Protein AF-A0A2T7H7V6-F1 (afdb_monomer_lite)

Structure (mmCIF, N/CA/C/O backbone):
data_AF-A0A2T7H7V6-F1
#
_entry.id   AF-A0A2T7H7V6-F1
#
loop_
_atom_site.group_PDB
_atom_site.id
_atom_site.type_symbol
_atom_site.label_atom_id
_atom_site.label_alt_id
_atom_site.label_comp_id
_atom_site.label_asym_id
_atom_site.label_entity_id
_atom_site.label_seq_id
_atom_site.pdbx_PDB_ins_code
_atom_site.Cartn_x
_atom_site.Cartn_y
_atom_site.Cartn_z
_atom_site.occupancy
_atom_site.B_iso_or_equiv
_atom_site.auth_seq_id
_atom_site.auth_comp_id
_atom_site.auth_asym_id
_atom_site.auth_atom_id
_atom_site.pdbx_PDB_model_num
ATOM 1 N N . MET A 1 1 ? -14.534 -2.360 18.727 1.00 42.75 1 MET A N 1
ATOM 2 C CA . MET A 1 1 ? -13.085 -2.326 18.423 1.00 42.75 1 MET A CA 1
ATOM 3 C C . MET A 1 1 ? -12.922 -2.172 16.922 1.00 42.75 1 MET A C 1
ATOM 5 O O . MET A 1 1 ? -13.410 -3.022 16.190 1.00 42.75 1 MET A O 1
ATOM 9 N N . ILE A 1 2 ? -12.319 -1.079 16.452 1.00 45.00 2 ILE A N 1
ATOM 10 C CA . ILE A 1 2 ? -12.027 -0.902 15.022 1.00 45.00 2 ILE A CA 1
ATOM 11 C C . ILE A 1 2 ? -10.811 -1.780 14.719 1.00 45.00 2 ILE A C 1
ATOM 13 O O . ILE A 1 2 ? -9.711 -1.497 15.195 1.00 45.00 2 ILE A O 1
ATOM 17 N N . SER A 1 3 ? -11.026 -2.883 14.001 1.00 52.53 3 SER A N 1
ATOM 18 C CA . SER A 1 3 ? -9.939 -3.761 13.565 1.00 52.53 3 SER A CA 1
ATOM 19 C C . SER A 1 3 ? -9.105 -3.025 12.529 1.00 52.53 3 SER A C 1
ATOM 21 O O . SER A 1 3 ? -9.615 -2.617 11.487 1.00 52.53 3 SER A O 1
ATOM 23 N N . ILE A 1 4 ? -7.823 -2.836 12.827 1.00 59.38 4 ILE A N 1
ATOM 24 C CA . ILE A 1 4 ? -6.884 -2.247 11.877 1.00 59.38 4 ILE A CA 1
ATOM 25 C C . ILE A 1 4 ? -6.763 -3.224 10.704 1.00 59.38 4 ILE A C 1
ATOM 27 O O . ILE A 1 4 ? -6.508 -4.411 10.938 1.00 59.38 4 ILE A O 1
ATOM 31 N N . PRO A 1 5 ? -6.994 -2.783 9.456 1.00 62.25 5 PRO A N 1
ATOM 32 C CA . PRO A 1 5 ? -6.971 -3.676 8.310 1.00 62.25 5 PRO A CA 1
ATOM 33 C C . PRO A 1 5 ? -5.550 -4.215 8.105 1.00 62.25 5 PRO A C 1
ATOM 35 O O . PRO A 1 5 ? -4.697 -3.565 7.507 1.00 62.25 5 PRO A O 1
ATOM 38 N N . LYS A 1 6 ? -5.310 -5.437 8.601 1.00 67.19 6 LYS A N 1
ATOM 39 C CA . LYS A 1 6 ? -4.060 -6.194 8.414 1.00 67.19 6 LYS A CA 1
ATOM 40 C C . LYS A 1 6 ? 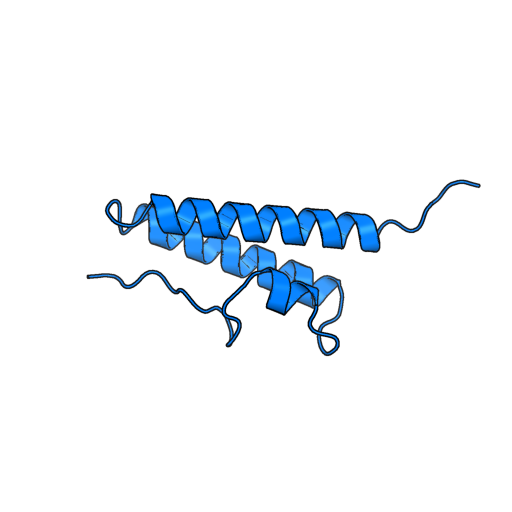-3.839 -6.635 6.964 1.00 67.19 6 LYS A C 1
ATOM 42 O O . LYS A 1 6 ? -2.750 -7.076 6.619 1.00 67.19 6 LYS A O 1
ATOM 47 N N . ARG A 1 7 ? -4.880 -6.555 6.130 1.00 74.88 7 ARG A N 1
ATOM 48 C CA . ARG A 1 7 ? -4.853 -6.931 4.715 1.00 74.88 7 ARG A CA 1
ATOM 49 C C . ARG A 1 7 ? -5.404 -5.787 3.876 1.00 74.88 7 ARG A C 1
ATOM 51 O O . ARG A 1 7 ? -6.404 -5.179 4.254 1.00 74.88 7 ARG A O 1
ATOM 58 N N . PHE A 1 8 ? -4.786 -5.528 2.733 1.00 74.62 8 PHE A N 1
ATOM 59 C CA . PHE A 1 8 ? -5.223 -4.515 1.779 1.00 74.62 8 PHE A CA 1
ATOM 60 C C . PHE A 1 8 ? -5.363 -5.147 0.402 1.00 74.62 8 PHE A C 1
ATOM 62 O O . PHE A 1 8 ? -4.403 -5.711 -0.111 1.00 74.62 8 PHE A O 1
ATOM 69 N N . ALA A 1 9 ? -6.566 -5.091 -0.179 1.00 71.00 9 ALA A N 1
ATOM 70 C CA . ALA A 1 9 ? -6.860 -5.677 -1.491 1.00 71.00 9 ALA A CA 1
ATOM 71 C C . ALA A 1 9 ? -6.414 -7.155 -1.634 1.00 71.00 9 ALA A C 1
ATOM 73 O O . ALA A 1 9 ? -5.945 -7.573 -2.684 1.00 71.00 9 ALA A O 1
ATOM 74 N N . GLY A 1 10 ? -6.518 -7.942 -0.554 1.00 80.25 10 GLY A N 1
ATOM 75 C CA . GLY A 1 10 ? -6.082 -9.347 -0.506 1.00 80.25 10 GLY A CA 1
ATOM 76 C C . GLY A 1 10 ? -4.626 -9.562 -0.071 1.00 80.25 10 GLY A C 1
ATOM 77 O O . GLY A 1 10 ? -4.301 -10.643 0.431 1.00 80.25 10 GLY A O 1
ATOM 78 N N . PHE A 1 11 ? -3.781 -8.531 -0.146 1.00 82.12 11 PHE A N 1
ATOM 79 C CA . PHE A 1 11 ? -2.378 -8.586 0.261 1.00 82.12 11 PHE A CA 1
ATOM 80 C C . PHE A 1 11 ? -2.219 -8.472 1.774 1.00 82.12 11 PHE A C 1
ATOM 82 O O . PHE A 1 11 ? -2.820 -7.609 2.409 1.00 82.12 11 PHE A O 1
ATOM 89 N N . SER A 1 12 ? -1.369 -9.324 2.343 1.00 80.69 12 SER A N 1
ATOM 90 C CA . SER A 1 12 ? -1.045 -9.321 3.776 1.00 80.69 12 SER A CA 1
ATOM 91 C C . SER A 1 12 ? 0.220 -8.518 4.110 1.00 80.69 12 SER A C 1
ATOM 93 O O . SER A 1 12 ? 0.522 -8.327 5.284 1.00 80.69 12 SER A O 1
ATOM 95 N N . SER A 1 13 ? 0.981 -8.063 3.102 1.00 85.25 13 SER A N 1
ATOM 96 C CA . SER A 1 13 ? 2.262 -7.361 3.295 1.00 85.25 13 SER A CA 1
ATOM 97 C C . SER A 1 13 ? 2.594 -6.431 2.125 1.00 85.25 13 SER A C 1
ATOM 99 O O . SER A 1 13 ? 2.284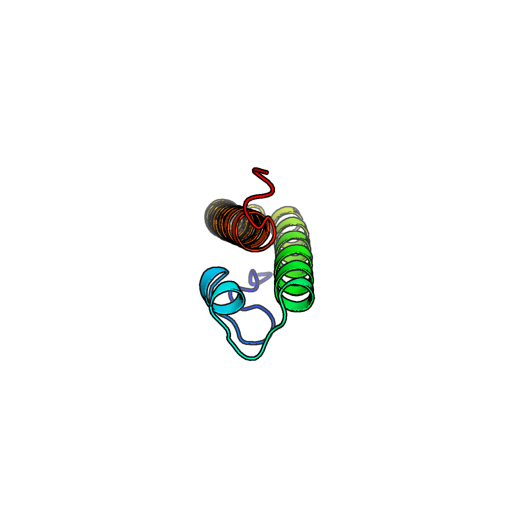 -6.742 0.972 1.00 85.25 13 SER A O 1
ATOM 101 N N . ALA A 1 14 ? 3.291 -5.324 2.401 1.00 88.25 14 ALA A N 1
ATOM 102 C CA . ALA A 1 14 ? 3.741 -4.372 1.377 1.00 88.25 14 ALA A CA 1
ATOM 103 C C . ALA A 1 14 ? 4.690 -5.012 0.349 1.00 88.25 14 ALA A C 1
ATOM 105 O O . ALA A 1 14 ? 4.633 -4.700 -0.840 1.00 88.25 14 ALA A O 1
ATOM 106 N N . GLN A 1 15 ? 5.518 -5.964 0.793 1.00 87.44 15 GLN A N 1
ATOM 107 C CA . GLN A 1 15 ? 6.366 -6.761 -0.094 1.00 87.44 15 GLN A CA 1
ATOM 108 C C . GLN A 1 15 ? 5.561 -7.638 -1.056 1.00 87.44 15 GLN A C 1
ATOM 110 O O . GLN A 1 15 ? 5.993 -7.833 -2.187 1.00 87.44 15 GLN A O 1
ATOM 115 N N . GLY A 1 16 ? 4.387 -8.126 -0.642 1.00 87.88 16 GLY A N 1
ATOM 116 C CA . GLY A 1 16 ? 3.497 -8.888 -1.518 1.00 87.88 16 GLY A CA 1
ATOM 117 C C . GLY A 1 16 ? 3.052 -8.046 -2.710 1.00 87.88 16 GLY A C 1
ATOM 118 O O . GLY A 1 16 ? 3.202 -8.474 -3.844 1.00 87.88 16 GLY A O 1
ATOM 119 N N . VAL A 1 17 ? 2.628 -6.804 -2.456 1.00 88.62 17 VAL A N 1
ATOM 120 C CA . VAL A 1 17 ? 2.281 -5.840 -3.515 1.00 88.62 17 VAL A CA 1
ATOM 121 C C . VAL A 1 17 ? 3.495 -5.528 -4.398 1.00 88.62 17 VAL A C 1
ATOM 123 O O . VAL A 1 17 ? 3.377 -5.468 -5.618 1.00 88.62 17 VAL A O 1
ATOM 126 N N . LEU A 1 18 ? 4.677 -5.336 -3.800 1.00 88.06 18 LEU A N 1
ATOM 127 C CA . LEU A 1 18 ? 5.900 -5.009 -4.539 1.00 88.06 18 LEU A CA 1
ATOM 128 C C . LEU A 1 18 ? 6.352 -6.143 -5.475 1.00 88.06 18 LEU A C 1
ATOM 130 O O . LEU A 1 18 ? 6.765 -5.874 -6.604 1.00 88.06 18 LEU A O 1
ATOM 134 N N . ASN A 1 19 ? 6.273 -7.389 -5.011 1.00 88.00 19 ASN A N 1
ATOM 135 C CA . ASN A 1 19 ? 6.740 -8.570 -5.738 1.00 88.00 19 ASN A CA 1
ATOM 136 C C . ASN A 1 19 ? 5.686 -9.154 -6.685 1.00 88.00 19 ASN A C 1
ATOM 138 O O . ASN A 1 19 ? 6.019 -10.027 -7.480 1.00 88.00 19 ASN A O 1
ATOM 142 N N . ASP A 1 20 ? 4.443 -8.673 -6.632 1.00 88.56 20 ASP A N 1
ATOM 143 C CA . ASP A 1 20 ? 3.369 -9.155 -7.493 1.00 88.56 20 ASP A CA 1
ATOM 144 C C . ASP A 1 20 ? 3.681 -8.860 -8.978 1.00 88.56 20 ASP A C 1
ATOM 146 O O . ASP A 1 20 ? 3.830 -7.691 -9.352 1.00 88.56 20 ASP A O 1
ATOM 150 N N . PRO A 1 21 ? 3.819 -9.879 -9.846 1.00 86.81 21 PRO A N 1
ATOM 151 C CA . PRO A 1 21 ? 4.133 -9.673 -11.258 1.00 86.81 21 PRO A CA 1
ATOM 152 C C . PRO A 1 21 ? 2.921 -9.223 -12.089 1.00 86.81 21 PRO A C 1
ATOM 154 O O . PRO A 1 21 ? 3.106 -8.733 -13.200 1.00 86.81 21 PRO A O 1
ATOM 157 N N . SER A 1 22 ? 1.695 -9.365 -11.575 1.00 89.50 22 SER A N 1
ATOM 158 C CA . SER A 1 22 ? 0.464 -8.931 -12.250 1.00 89.50 22 SER A CA 1
ATOM 159 C C . SER A 1 22 ? 0.233 -7.420 -12.162 1.00 89.50 22 SER A C 1
ATOM 161 O O . SER A 1 22 ? -0.555 -6.870 -12.930 1.00 89.50 22 SER A O 1
ATOM 163 N N . LEU A 1 23 ? 0.939 -6.733 -11.256 1.00 87.94 23 LEU A N 1
ATOM 164 C CA . LEU A 1 23 ? 0.835 -5.290 -11.064 1.00 87.94 23 LEU A CA 1
ATOM 165 C C . LEU A 1 23 ? 1.964 -4.535 -11.780 1.00 87.94 23 LEU A C 1
ATOM 167 O O . LEU A 1 23 ? 3.152 -4.811 -11.597 1.00 87.94 23 LEU A O 1
ATOM 171 N N . SER A 1 24 ? 1.603 -3.492 -12.525 1.00 90.00 24 SER A N 1
ATOM 172 C CA . SER A 1 24 ? 2.556 -2.524 -13.069 1.00 90.00 24 SER A CA 1
ATOM 173 C C . SER A 1 24 ? 3.172 -1.655 -11.967 1.00 90.00 24 SER A C 1
ATOM 175 O O . SER A 1 24 ? 2.632 -1.528 -10.866 1.00 90.00 24 SER A O 1
ATOM 177 N N . ALA A 1 25 ? 4.302 -1.001 -12.253 1.00 88.38 25 ALA A N 1
ATOM 178 C CA . ALA A 1 25 ? 4.966 -0.136 -11.276 1.00 88.38 25 ALA A CA 1
ATOM 179 C C . ALA A 1 25 ? 4.049 0.992 -10.757 1.00 88.38 25 ALA A C 1
ATOM 181 O O . ALA A 1 25 ? 4.038 1.276 -9.559 1.00 88.38 25 ALA A O 1
ATOM 182 N N . ASP A 1 26 ? 3.233 1.603 -11.617 1.00 88.44 26 ASP A N 1
ATOM 183 C CA . ASP A 1 26 ? 2.278 2.634 -11.195 1.00 88.44 26 ASP A CA 1
ATOM 184 C C . ASP A 1 26 ? 1.099 2.060 -10.396 1.00 88.44 26 ASP A C 1
ATOM 186 O O . ASP A 1 26 ? 0.659 2.684 -9.424 1.00 88.44 26 ASP A O 1
ATOM 190 N N . GLN A 1 27 ? 0.641 0.841 -10.709 1.00 90.06 27 GLN A N 1
ATOM 191 C CA . GLN A 1 27 ? -0.364 0.137 -9.902 1.00 90.06 27 GLN A CA 1
ATOM 192 C C . GLN A 1 27 ? 0.172 -0.200 -8.506 1.00 90.06 27 GLN A C 1
ATOM 194 O O . GLN A 1 27 ? -0.492 0.094 -7.511 1.00 90.06 27 GLN A O 1
ATOM 199 N N . LYS A 1 28 ? 1.402 -0.722 -8.410 1.00 91.69 28 LYS A N 1
ATOM 200 C CA . LYS A 1 28 ? 2.091 -0.985 -7.134 1.00 91.69 28 LYS A CA 1
ATOM 201 C C . LYS A 1 28 ? 2.209 0.281 -6.300 1.00 91.69 28 LYS A C 1
ATOM 203 O O . LYS A 1 28 ? 1.869 0.284 -5.119 1.00 91.69 28 LYS A O 1
ATOM 208 N N . ARG A 1 29 ? 2.642 1.383 -6.920 1.00 91.56 29 ARG A N 1
ATOM 209 C CA . ARG A 1 29 ? 2.776 2.682 -6.249 1.00 91.56 29 ARG A CA 1
ATOM 210 C C . ARG A 1 29 ? 1.437 3.169 -5.706 1.00 91.56 29 ARG A C 1
ATOM 212 O O . ARG A 1 29 ? 1.365 3.584 -4.552 1.00 91.56 29 ARG A O 1
ATOM 219 N N . THR A 1 30 ? 0.394 3.109 -6.528 1.00 91.75 30 THR A N 1
ATOM 220 C CA . THR A 1 30 ? -0.954 3.550 -6.158 1.00 91.75 30 THR A CA 1
ATOM 221 C C . THR A 1 30 ? -1.504 2.706 -5.012 1.00 91.75 30 THR A C 1
ATOM 223 O O . THR A 1 30 ? -1.954 3.259 -4.012 1.00 91.75 30 THR A O 1
ATOM 226 N N . ALA A 1 31 ? -1.384 1.379 -5.094 1.00 90.69 31 ALA A N 1
ATOM 227 C CA . ALA A 1 31 ? -1.819 0.462 -4.044 1.00 90.69 31 ALA A CA 1
ATOM 228 C C . ALA A 1 31 ? -1.109 0.736 -2.707 1.00 90.69 31 ALA A C 1
ATOM 230 O O . ALA A 1 31 ? -1.768 0.889 -1.678 1.00 90.69 31 ALA A O 1
ATOM 231 N N . LEU A 1 32 ? 0.220 0.879 -2.725 1.00 91.50 32 LEU A N 1
ATOM 232 C CA . LEU A 1 32 ? 1.018 1.184 -1.535 1.00 91.50 32 LEU A CA 1
ATOM 233 C C . LEU A 1 32 ? 0.650 2.550 -0.921 1.00 91.50 32 LEU A C 1
ATOM 235 O O . LEU A 1 32 ? 0.490 2.657 0.295 1.00 91.50 32 LEU A O 1
ATOM 239 N N . LEU A 1 33 ? 0.453 3.595 -1.733 1.00 92.25 33 LEU A N 1
ATOM 240 C CA . LEU A 1 33 ? 0.053 4.925 -1.245 1.00 92.25 33 LEU A CA 1
ATOM 241 C C . LEU A 1 33 ? -1.356 4.937 -0.638 1.00 92.25 33 LEU A C 1
ATOM 243 O O . LEU A 1 33 ? -1.577 5.562 0.408 1.00 92.25 33 LEU A O 1
ATOM 247 N N . THR A 1 34 ? -2.300 4.236 -1.266 1.00 91.56 34 THR A N 1
ATOM 248 C CA . THR A 1 34 ? -3.665 4.096 -0.750 1.00 91.56 34 THR A CA 1
ATOM 249 C C . THR A 1 34 ? -3.660 3.335 0.570 1.00 91.56 34 THR A C 1
ATOM 251 O O . THR A 1 34 ? -4.262 3.794 1.543 1.00 91.56 34 THR A O 1
ATOM 254 N N . TRP A 1 35 ? -2.911 2.233 0.656 1.00 90.50 35 TRP A N 1
ATOM 255 C CA . TRP A 1 35 ? -2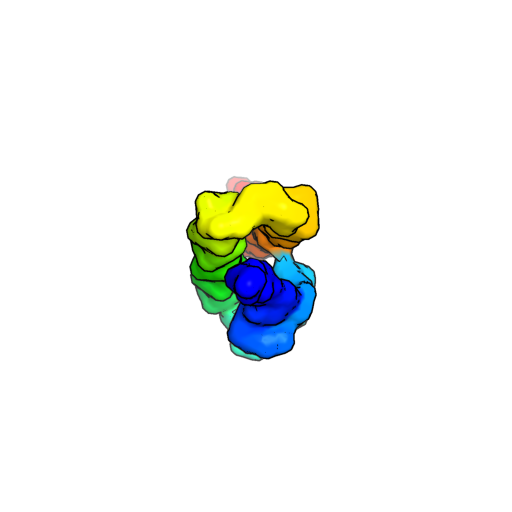.795 1.459 1.888 1.00 90.50 35 TRP A CA 1
ATOM 256 C C . TRP A 1 35 ? -2.174 2.279 3.026 1.00 90.50 35 TRP A C 1
ATOM 258 O O . TRP A 1 35 ? -2.721 2.323 4.129 1.00 90.50 35 TRP A O 1
ATOM 268 N N . ARG A 1 36 ? -1.102 3.031 2.748 1.00 91.56 36 ARG A N 1
ATOM 269 C CA . ARG A 1 36 ? -0.487 3.953 3.716 1.00 91.56 36 ARG A CA 1
ATOM 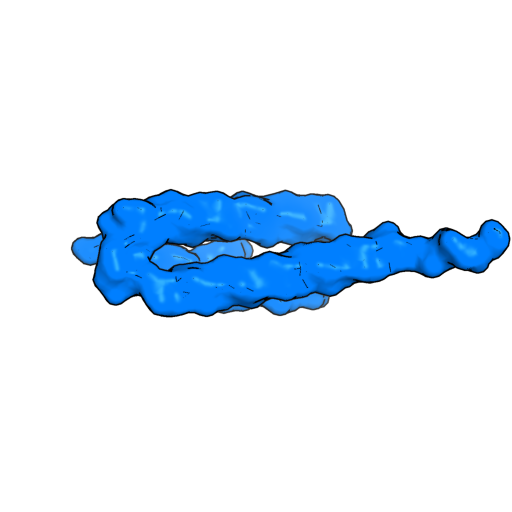270 C C . ARG A 1 36 ? -1.492 4.961 4.270 1.00 91.56 36 ARG A C 1
ATOM 272 O O . ARG A 1 36 ? -1.502 5.238 5.468 1.00 91.56 36 ARG A O 1
ATOM 279 N N . SER A 1 37 ? -2.325 5.527 3.401 1.00 90.44 37 SER A N 1
ATOM 280 C CA . SER A 1 37 ? -3.338 6.511 3.790 1.00 90.44 37 SER A CA 1
ATOM 281 C C . SER A 1 37 ? -4.423 5.884 4.665 1.00 90.44 37 SER A C 1
ATOM 283 O O . SER A 1 37 ? -4.772 6.456 5.698 1.00 90.44 37 SER A O 1
ATOM 285 N N . ALA A 1 38 ? -4.885 4.681 4.314 1.00 87.25 38 ALA A N 1
ATOM 286 C CA . ALA A 1 38 ? -5.852 3.927 5.109 1.00 87.25 38 ALA A CA 1
ATOM 287 C C . ALA A 1 38 ? -5.311 3.593 6.511 1.00 87.25 38 ALA A C 1
ATOM 289 O O . ALA A 1 38 ? -6.002 3.804 7.507 1.00 87.25 38 ALA A O 1
ATOM 290 N N . LEU A 1 39 ? -4.050 3.156 6.612 1.00 86.19 39 LEU A N 1
ATOM 291 C CA . LEU A 1 39 ? -3.399 2.880 7.897 1.00 86.19 39 LEU A CA 1
ATOM 292 C C . LEU A 1 39 ? -3.267 4.140 8.757 1.00 86.19 39 LEU A C 1
ATOM 294 O O . LEU A 1 39 ? -3.586 4.110 9.943 1.00 86.19 39 LEU A O 1
ATOM 298 N N . LYS A 1 40 ? -2.877 5.277 8.169 1.00 87.06 40 LYS A N 1
ATOM 299 C CA . LYS A 1 40 ? -2.809 6.557 8.894 1.00 87.06 40 LYS A CA 1
ATOM 300 C C . LYS A 1 40 ? -4.171 7.002 9.425 1.00 87.06 40 LYS A C 1
ATOM 302 O O . LYS A 1 40 ? -4.248 7.543 10.526 1.00 87.06 40 LYS A O 1
ATOM 307 N N . GLN A 1 41 ? -5.242 6.786 8.662 1.00 85.88 41 GLN A N 1
ATOM 308 C CA . GLN A 1 41 ? -6.603 7.072 9.119 1.00 85.88 41 GLN A CA 1
ATOM 309 C C . GLN A 1 41 ? -7.019 6.126 10.254 1.00 85.88 41 GLN A C 1
ATOM 311 O O . GLN A 1 41 ? -7.512 6.591 11.279 1.00 85.88 41 GLN A O 1
ATOM 316 N N . ALA A 1 42 ? -6.739 4.827 10.133 1.00 81.69 42 ALA A N 1
ATOM 317 C CA . ALA A 1 42 ? -7.023 3.849 11.183 1.00 81.69 42 ALA A CA 1
ATOM 318 C C . ALA A 1 42 ? -6.249 4.138 12.487 1.00 81.69 42 ALA A C 1
ATOM 320 O O . ALA A 1 42 ? -6.834 4.092 13.569 1.00 81.69 42 ALA A O 1
ATOM 321 N N . ALA A 1 43 ? -4.972 4.528 12.397 1.00 83.00 43 ALA A N 1
ATOM 322 C CA . ALA A 1 43 ? -4.141 4.904 13.549 1.00 83.00 43 ALA A CA 1
ATOM 323 C C . ALA A 1 43 ? -4.662 6.140 14.302 1.00 83.00 43 ALA A C 1
ATOM 325 O O . ALA A 1 43 ? -4.441 6.279 15.508 1.00 83.00 43 ALA A O 1
ATOM 326 N N . ARG A 1 44 ? -5.342 7.057 13.601 1.00 81.06 44 ARG A N 1
ATOM 327 C CA . ARG A 1 44 ? -6.015 8.209 14.224 1.00 81.06 44 ARG A CA 1
ATOM 328 C C . ARG A 1 44 ? -7.254 7.789 15.011 1.00 81.06 44 ARG A C 1
ATOM 330 O O . ARG A 1 44 ? -7.545 8.404 16.029 1.00 81.06 44 ARG A O 1
ATOM 337 N N . LEU A 1 45 ? -7.954 6.755 14.549 1.00 79.12 45 LEU A N 1
ATOM 338 C CA . LEU A 1 45 ? -9.200 6.271 15.145 1.00 79.12 45 LEU A CA 1
ATOM 339 C C . LEU A 1 45 ? -8.981 5.257 16.280 1.00 79.12 45 LEU A C 1
ATOM 341 O O . LEU A 1 45 ? -9.874 5.076 17.102 1.00 79.12 45 LEU A O 1
ATOM 345 N N . SER A 1 46 ? -7.818 4.598 16.346 1.00 67.81 46 SER A N 1
ATOM 346 C CA . SER A 1 46 ? -7.525 3.571 17.354 1.00 67.81 46 SER A CA 1
ATOM 347 C C . SER A 1 46 ? -6.115 3.732 17.950 1.00 67.81 46 SER A C 1
ATOM 349 O O . SER A 1 46 ? -5.142 3.217 17.395 1.00 67.81 46 SER A O 1
ATOM 351 N N . PRO A 1 47 ? -5.965 4.431 19.094 1.00 64.94 47 PRO A N 1
ATOM 352 C CA . PRO A 1 47 ? -4.659 4.653 19.720 1.00 64.94 47 PRO A CA 1
ATOM 353 C C . PRO A 1 47 ? -4.018 3.373 20.286 1.00 64.94 47 PRO A C 1
ATOM 355 O O . PRO A 1 47 ? -2.797 3.320 20.409 1.00 64.94 47 PRO A O 1
ATOM 358 N N . GLY A 1 48 ? -4.806 2.329 20.575 1.00 64.50 48 GLY A N 1
ATOM 359 C CA . GLY A 1 48 ? -4.321 1.066 21.152 1.00 64.50 48 GLY A CA 1
ATOM 360 C C . GLY A 1 48 ? -3.543 0.155 20.192 1.00 64.50 48 GLY A C 1
ATOM 361 O O . GLY A 1 48 ? -2.881 -0.765 20.653 1.00 64.50 48 GLY A O 1
ATOM 362 N N . GLY A 1 49 ? -3.592 0.406 18.877 1.00 65.12 49 GLY A N 1
ATOM 363 C CA . GLY A 1 49 ? -2.895 -0.388 17.849 1.00 65.12 49 GLY A CA 1
ATOM 364 C C . GLY A 1 49 ? -1.841 0.396 17.062 1.00 65.12 49 GLY A C 1
ATOM 365 O O . GLY A 1 49 ? -1.502 0.022 15.937 1.00 65.12 49 GLY A O 1
ATOM 366 N N . ARG A 1 50 ? -1.356 1.520 17.613 1.00 71.06 50 ARG A N 1
ATOM 367 C CA . ARG A 1 50 ? -0.389 2.393 16.927 1.00 71.06 50 ARG A CA 1
ATOM 368 C C . ARG A 1 50 ? 0.895 1.668 16.547 1.00 71.06 50 ARG A C 1
ATOM 370 O O . ARG A 1 50 ? 1.318 1.808 15.411 1.00 71.06 50 ARG A O 1
ATOM 377 N N . ASN A 1 51 ? 1.447 0.840 17.434 1.00 78.19 51 ASN A N 1
ATOM 378 C CA . ASN A 1 51 ? 2.753 0.217 17.208 1.00 78.19 51 ASN A CA 1
ATOM 379 C C . ASN A 1 51 ? 2.757 -0.720 15.982 1.00 78.19 51 ASN A C 1
ATOM 381 O O . ASN A 1 51 ? 3.611 -0.591 15.108 1.00 78.19 51 ASN A O 1
ATOM 385 N N . ASP A 1 52 ? 1.751 -1.593 15.856 1.00 79.50 52 ASP A N 1
ATOM 386 C CA . ASP A 1 52 ? 1.566 -2.440 14.668 1.00 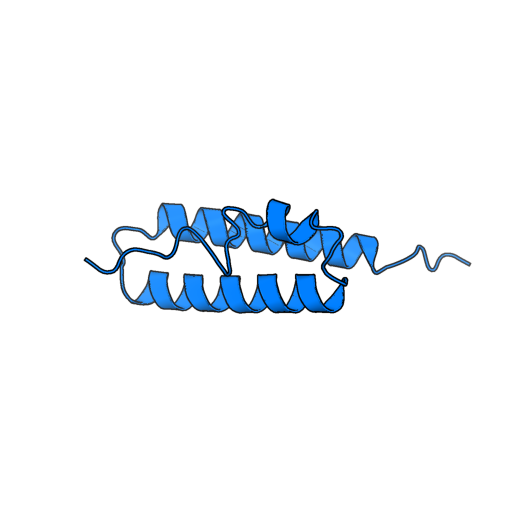79.50 52 ASP A CA 1
ATOM 387 C C . ASP A 1 52 ? 1.323 -1.613 13.398 1.00 79.50 52 ASP A C 1
ATOM 389 O O . ASP A 1 52 ? 1.819 -1.938 12.320 1.00 79.50 52 ASP A O 1
ATOM 393 N N . THR A 1 53 ? 0.577 -0.513 13.517 1.00 83.62 53 THR A N 1
ATOM 394 C CA . THR A 1 53 ? 0.263 0.347 12.370 1.00 83.62 53 THR A CA 1
ATOM 395 C C . THR A 1 53 ? 1.485 1.117 11.884 1.00 83.62 53 THR A C 1
ATOM 397 O O . THR A 1 53 ? 1.715 1.209 10.680 1.00 83.62 53 THR A O 1
ATOM 400 N N . ASP A 1 54 ? 2.287 1.645 12.806 1.00 85.62 54 ASP A N 1
ATOM 401 C CA . ASP A 1 54 ? 3.542 2.329 12.511 1.00 85.62 54 ASP A CA 1
ATOM 402 C C . ASP A 1 54 ? 4.545 1.368 11.863 1.00 85.62 54 ASP A C 1
ATOM 404 O O . ASP A 1 54 ? 5.209 1.738 10.892 1.00 85.62 54 ASP A O 1
ATOM 408 N N . GLN A 1 55 ? 4.604 0.114 12.327 1.00 87.38 55 GLN A N 1
ATOM 409 C CA . GLN A 1 55 ? 5.411 -0.933 11.701 1.00 87.38 55 GLN A CA 1
ATOM 410 C C . GLN A 1 55 ? 4.963 -1.202 10.253 1.00 87.38 55 GLN A C 1
ATOM 412 O O . GLN A 1 55 ? 5.787 -1.164 9.338 1.00 87.38 55 GLN A O 1
ATOM 417 N N . MET A 1 56 ? 3.659 -1.371 10.013 1.00 86.62 56 MET A N 1
ATOM 418 C CA . MET A 1 56 ? 3.122 -1.564 8.659 1.00 86.62 56 MET A CA 1
ATOM 419 C C . MET A 1 56 ? 3.369 -0.355 7.744 1.00 86.62 56 MET A C 1
ATOM 421 O O . MET A 1 56 ? 3.693 -0.518 6.567 1.00 86.62 56 MET A O 1
ATOM 425 N N . ILE A 1 57 ? 3.260 0.871 8.265 1.00 89.81 57 ILE A N 1
ATOM 426 C CA . ILE A 1 57 ? 3.567 2.088 7.501 1.00 89.81 57 ILE A CA 1
ATOM 427 C C . ILE A 1 57 ? 5.043 2.109 7.085 1.00 89.81 57 ILE A C 1
ATOM 429 O O . ILE A 1 57 ? 5.336 2.442 5.935 1.00 89.81 57 ILE A O 1
ATOM 433 N N . ARG A 1 58 ? 5.968 1.721 7.974 1.00 91.00 58 ARG A N 1
ATOM 434 C CA . ARG A 1 58 ? 7.405 1.632 7.651 1.00 91.00 58 ARG A CA 1
ATOM 435 C C . ARG A 1 58 ? 7.683 0.610 6.551 1.00 91.00 58 ARG A C 1
ATOM 437 O 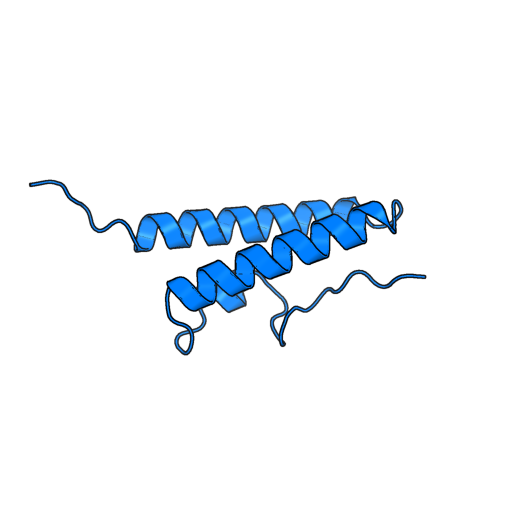O . ARG A 1 58 ? 8.476 0.890 5.656 1.00 91.00 58 ARG A O 1
ATOM 444 N N . GLU A 1 59 ? 7.014 -0.539 6.579 1.00 91.31 59 GLU A N 1
ATOM 445 C CA . GLU A 1 59 ? 7.138 -1.558 5.527 1.00 91.31 59 GLU A CA 1
ATOM 446 C C . GLU A 1 59 ? 6.658 -1.045 4.165 1.00 91.31 59 GLU A C 1
ATOM 448 O O . GLU A 1 59 ? 7.308 -1.278 3.142 1.00 91.31 59 GLU A O 1
ATOM 453 N N . ILE A 1 60 ? 5.551 -0.299 4.144 1.00 92.25 60 ILE A N 1
ATOM 454 C CA . ILE A 1 60 ? 5.045 0.341 2.926 1.00 92.25 60 ILE A CA 1
ATOM 455 C C . ILE A 1 60 ? 6.021 1.402 2.413 1.00 92.25 60 ILE A C 1
ATOM 457 O O . ILE A 1 60 ? 6.298 1.448 1.212 1.00 92.25 60 ILE A O 1
ATOM 461 N N . ASP A 1 61 ? 6.568 2.234 3.301 1.00 92.75 61 ASP A N 1
ATOM 462 C CA . ASP A 1 61 ? 7.540 3.266 2.931 1.00 92.75 61 ASP A CA 1
ATOM 463 C C . ASP A 1 61 ? 8.830 2.632 2.362 1.00 92.75 61 ASP A C 1
ATOM 465 O O . ASP A 1 61 ? 9.356 3.107 1.350 1.00 92.75 61 ASP A O 1
ATOM 469 N N . ALA A 1 62 ? 9.286 1.500 2.912 1.00 92.25 62 ALA A N 1
ATOM 470 C CA . ALA A 1 62 ? 10.400 0.728 2.358 1.00 92.25 62 ALA A CA 1
ATOM 471 C C . ALA A 1 62 ? 10.081 0.146 0.967 1.00 92.25 62 ALA A C 1
ATOM 473 O O . ALA A 1 62 ? 10.901 0.239 0.051 1.00 92.25 62 ALA A O 1
ATOM 474 N N . ALA A 1 63 ? 8.879 -0.405 0.771 1.00 91.31 63 ALA A N 1
ATOM 475 C CA . ALA A 1 63 ? 8.452 -0.933 -0.525 1.00 91.31 63 ALA A CA 1
ATOM 476 C C . ALA A 1 63 ? 8.370 0.166 -1.600 1.00 91.31 63 ALA A C 1
ATOM 478 O O . ALA A 1 63 ? 8.819 -0.034 -2.730 1.00 91.31 63 ALA A O 1
ATOM 479 N N . LEU A 1 64 ? 7.865 1.351 -1.243 1.00 91.00 64 LEU A N 1
ATOM 480 C CA . LEU A 1 64 ? 7.833 2.520 -2.124 1.00 91.00 64 LEU A CA 1
ATOM 481 C C . LEU A 1 64 ? 9.242 2.998 -2.504 1.00 91.00 64 LEU A C 1
ATOM 483 O O . LEU A 1 64 ? 9.471 3.355 -3.662 1.00 91.00 64 LEU A O 1
ATOM 487 N N . ALA A 1 65 ? 10.189 2.988 -1.562 1.00 90.75 65 ALA A N 1
ATOM 488 C CA . ALA A 1 65 ? 11.581 3.344 -1.834 1.00 90.75 65 ALA A CA 1
ATOM 489 C C . ALA A 1 65 ? 12.239 2.357 -2.812 1.00 90.75 65 ALA A C 1
ATOM 491 O O . ALA A 1 65 ? 12.885 2.783 -3.775 1.00 90.75 65 ALA A O 1
ATOM 492 N N . SER A 1 66 ? 12.022 1.053 -2.616 1.00 89.75 66 SER A N 1
ATOM 493 C CA . SER A 1 66 ? 12.487 0.001 -3.529 1.00 89.75 66 SER A CA 1
ATOM 494 C C . SER A 1 66 ? 11.886 0.147 -4.925 1.00 89.75 66 SER A C 1
ATOM 496 O O . SER A 1 66 ? 12.617 0.106 -5.912 1.00 89.75 66 SER A O 1
ATOM 498 N N . LEU A 1 67 ? 10.580 0.408 -5.018 1.00 88.12 67 LEU A N 1
ATOM 499 C CA . LEU A 1 67 ? 9.895 0.640 -6.288 1.00 88.12 67 LEU A CA 1
ATOM 500 C C . LEU A 1 67 ? 10.451 1.869 -7.024 1.00 88.12 67 LEU A C 1
ATOM 502 O O . LEU A 1 67 ? 10.661 1.836 -8.233 1.00 88.12 67 LEU A O 1
ATOM 506 N N . ASN A 1 68 ? 10.734 2.955 -6.300 1.00 87.31 68 ASN A N 1
ATOM 507 C CA . ASN A 1 68 ? 11.318 4.159 -6.889 1.00 87.31 68 ASN A CA 1
ATOM 508 C C . ASN A 1 68 ? 12.761 3.926 -7.369 1.00 87.31 68 ASN A C 1
ATOM 510 O O . ASN A 1 68 ? 13.157 4.470 -8.398 1.00 87.31 68 ASN A O 1
ATOM 514 N N . ARG A 1 69 ? 13.531 3.089 -6.658 1.00 84.88 69 ARG A N 1
ATOM 515 C CA . ARG A 1 69 ? 14.868 2.656 -7.088 1.00 84.88 69 ARG A CA 1
ATOM 516 C C . ARG A 1 69 ? 14.799 1.800 -8.353 1.00 84.88 69 ARG A C 1
ATOM 518 O O . ARG A 1 69 ? 15.578 2.033 -9.261 1.00 84.88 69 ARG A O 1
ATOM 525 N N . GLN A 1 70 ? 13.848 0.870 -8.439 1.00 80.81 70 GLN A N 1
ATOM 526 C CA . GLN A 1 70 ? 13.628 0.047 -9.637 1.00 80.81 70 GLN A CA 1
ATOM 527 C C . GLN A 1 70 ? 13.183 0.882 -10.846 1.00 80.81 70 GLN A C 1
ATOM 529 O O . GLN A 1 70 ? 13.553 0.584 -11.976 1.00 80.81 70 GLN A O 1
ATOM 534 N N . ARG A 1 71 ? 12.394 1.938 -10.611 1.00 74.56 71 ARG A N 1
ATOM 535 C CA . ARG A 1 71 ? 11.884 2.825 -11.665 1.00 74.56 71 ARG A CA 1
ATOM 536 C C . ARG A 1 71 ? 12.885 3.884 -12.121 1.00 74.56 71 ARG A C 1
ATOM 538 O O . ARG A 1 71 ? 12.670 4.489 -13.163 1.00 74.56 71 ARG A O 1
ATOM 545 N N . ARG A 1 72 ? 13.948 4.142 -11.357 1.00 67.19 72 ARG A N 1
ATOM 546 C CA . ARG A 1 72 ? 15.112 4.884 -11.842 1.00 67.19 72 ARG A CA 1
ATOM 547 C C . ARG A 1 72 ? 16.051 3.874 -12.500 1.00 67.19 72 ARG A C 1
ATOM 549 O O . ARG A 1 72 ? 16.900 3.327 -11.795 1.00 67.19 72 ARG A O 1
ATOM 556 N N . PRO A 1 73 ? 15.943 3.605 -13.818 1.00 51.62 73 PRO A N 1
ATOM 557 C CA . PRO A 1 73 ? 17.100 3.064 -14.496 1.00 51.62 73 PRO A CA 1
ATOM 558 C C . PRO A 1 73 ? 18.232 4.061 -14.263 1.00 51.62 73 PRO A C 1
ATOM 560 O O . PRO A 1 73 ? 18.019 5.272 -14.186 1.00 51.62 73 PRO A O 1
ATOM 563 N N . HIS A 1 74 ? 19.413 3.512 -14.067 1.00 49.97 74 HIS A N 1
ATOM 564 C CA . HIS A 1 74 ? 20.685 4.200 -14.060 1.00 49.97 74 HIS A CA 1
ATOM 565 C C . HIS A 1 74 ? 20.765 5.128 -15.291 1.00 49.97 74 HIS A C 1
ATOM 567 O O . HIS A 1 74 ? 21.180 4.711 -16.366 1.00 49.97 74 HIS A O 1
ATOM 573 N N . SER A 1 75 ? 20.294 6.372 -15.166 1.00 49.66 75 SER A N 1
ATOM 574 C CA . SER A 1 75 ? 20.620 7.462 -16.086 1.00 49.66 75 SER A CA 1
ATOM 575 C C . SER A 1 75 ? 22.018 7.942 -15.717 1.00 49.66 75 SER A C 1
ATOM 577 O O . SER A 1 75 ? 22.182 9.034 -15.188 1.00 49.66 75 SER A O 1
ATOM 579 N N . ASP A 1 76 ? 22.994 7.064 -15.918 1.00 48.88 76 ASP A N 1
ATOM 580 C CA . ASP A 1 76 ? 24.405 7.411 -15.993 1.00 48.88 76 ASP A CA 1
ATOM 581 C C . ASP A 1 76 ? 24.792 7.175 -17.452 1.00 48.88 76 ASP A C 1
ATOM 583 O O . ASP A 1 76 ? 24.927 6.037 -17.913 1.00 48.88 76 ASP A O 1
ATOM 587 N N . ARG A 1 77 ? 24.794 8.259 -18.222 1.00 45.19 77 ARG A N 1
ATOM 588 C CA . ARG A 1 77 ? 25.495 8.352 -19.495 1.00 45.19 77 ARG A CA 1
ATOM 589 C C . ARG A 1 77 ? 25.915 9.791 -19.720 1.00 45.19 77 ARG A C 1
ATOM 591 O O . ARG A 1 77 ? 25.076 10.679 -19.449 1.00 45.19 77 ARG A O 1
#

Foldseek 3Di:
DPDQPCAFPNHNALVCLLPDPVDDLVRSLVSLVVSLVSLVVVCVVDVPCVVVSVVRNVRSVVSNVVSVVVVDDPPPD

pLDDT: mean 80.2, std 13.67, range [42.75, 92.75]

Radius of gyration: 13.87 Å; chains: 1; bounding box: 39×18×41 Å

Sequence (77 aa):
MISIPKRFAGFSSAQGVLNDPSLSADQKRTALLTWRSALKQAARLSPGGRNDTDQMIREIDAALASLNRQRRPHSDR

Secondary structure (DSSP, 8-state):
-----S-BTTBSSHHHHHH-TTS-HHHHHHHHHHHHHHHHHHHHH-GGGHHHHHHHHHHHHHHHHHHHHHHS-----